Protein AF-A0A6P1M9X2-F1 (afdb_monomer_lite)

Structure (mmCIF, N/CA/C/O backbone):
data_AF-A0A6P1M9X2-F1
#
_entry.id   AF-A0A6P1M9X2-F1
#
loop_
_atom_site.group_PDB
_atom_site.id
_atom_site.type_symbol
_atom_site.label_atom_id
_atom_site.label_alt_id
_atom_site.label_comp_id
_atom_site.label_asym_id
_atom_site.label_entity_id
_atom_site.label_seq_id
_atom_site.pdbx_PDB_ins_code
_atom_site.Cartn_x
_atom_site.Cartn_y
_atom_site.Cartn_z
_atom_site.occupancy
_atom_site.B_iso_or_equiv
_atom_site.auth_seq_id
_atom_site.auth_comp_id
_atom_site.auth_asym_id
_atom_site.auth_atom_id
_atom_site.pdbx_PDB_model_num
ATOM 1 N N . MET A 1 1 ? -22.545 -2.621 19.211 1.00 66.25 1 MET A N 1
ATOM 2 C CA . MET A 1 1 ? -21.761 -1.614 18.454 1.00 66.25 1 MET A CA 1
ATOM 3 C C . MET A 1 1 ? -22.689 -0.989 17.418 1.00 66.25 1 MET A C 1
ATOM 5 O O . MET A 1 1 ? -23.482 -1.728 16.858 1.00 66.25 1 MET A O 1
ATOM 9 N N . ASN A 1 2 ? -22.663 0.331 17.199 1.00 85.50 2 ASN A N 1
ATOM 10 C CA . ASN A 1 2 ? -23.569 0.969 16.228 1.00 85.50 2 ASN A CA 1
ATOM 11 C C . ASN A 1 2 ? -23.254 0.501 14.799 1.00 85.50 2 ASN A C 1
ATOM 13 O O . ASN A 1 2 ? -22.077 0.443 14.441 1.00 85.50 2 ASN A O 1
ATOM 17 N N . ALA A 1 3 ? -24.283 0.249 13.985 1.00 83.81 3 ALA A N 1
ATOM 18 C CA . ALA A 1 3 ? -24.139 -0.232 12.604 1.00 83.81 3 ALA A CA 1
ATOM 19 C C . ALA A 1 3 ? -23.191 0.650 11.766 1.00 83.81 3 ALA A C 1
ATOM 21 O O . ALA A 1 3 ? -22.218 0.155 11.210 1.00 83.81 3 ALA A O 1
ATOM 22 N N . LYS A 1 4 ? -23.356 1.979 11.833 1.00 86.81 4 LYS A N 1
ATOM 23 C CA . LYS A 1 4 ? -22.485 2.954 11.144 1.00 86.81 4 LYS A CA 1
ATOM 24 C C . LYS A 1 4 ? -21.004 2.849 11.532 1.00 86.81 4 LYS A C 1
ATOM 26 O O . LYS A 1 4 ? -20.110 3.095 10.729 1.00 86.81 4 LYS A O 1
ATOM 31 N N . LYS A 1 5 ? -20.722 2.518 12.797 1.00 88.25 5 LYS A N 1
ATOM 32 C CA . LYS A 1 5 ? -19.343 2.379 13.294 1.00 88.25 5 LYS A CA 1
ATOM 33 C C . LYS A 1 5 ? -18.715 1.076 12.803 1.00 88.25 5 LYS A C 1
ATOM 35 O O . LYS A 1 5 ? -17.519 1.050 12.541 1.00 88.25 5 LYS A O 1
ATOM 40 N N . LEU A 1 6 ? -19.525 0.028 12.688 1.00 88.31 6 LEU A N 1
ATOM 41 C CA . LEU A 1 6 ? -19.131 -1.276 12.174 1.00 88.31 6 LEU A CA 1
ATOM 42 C C . LEU A 1 6 ? -18.822 -1.200 10.672 1.00 88.31 6 LEU A C 1
ATOM 44 O O . LEU A 1 6 ? -17.741 -1.616 10.277 1.00 88.31 6 LEU A O 1
ATOM 48 N N . GLU A 1 7 ? -19.671 -0.543 9.878 1.00 87.88 7 GLU A N 1
ATOM 49 C CA . GLU A 1 7 ? -19.407 -0.253 8.457 1.00 87.88 7 GLU A CA 1
ATOM 50 C C . GLU A 1 7 ? -18.103 0.526 8.267 1.00 87.88 7 GLU A C 1
ATOM 52 O O . GLU A 1 7 ? -17.231 0.100 7.516 1.00 87.88 7 GLU A O 1
ATOM 57 N N . LYS A 1 8 ? -17.904 1.618 9.021 1.00 90.50 8 LYS A N 1
ATOM 58 C CA . LYS A 1 8 ? -16.655 2.393 8.961 1.00 90.50 8 LYS A CA 1
ATOM 59 C C . LYS A 1 8 ? -15.424 1.533 9.255 1.00 90.50 8 LYS A C 1
ATOM 61 O O . LYS A 1 8 ? -14.381 1.729 8.646 1.00 90.50 8 LYS A O 1
ATOM 66 N N . TRP A 1 9 ? -15.517 0.611 10.210 1.00 92.00 9 TRP A N 1
ATOM 67 C CA . TRP A 1 9 ? -14.398 -0.267 10.551 1.00 92.00 9 TRP A CA 1
ATOM 68 C C . TRP A 1 9 ? -14.137 -1.325 9.480 1.00 92.00 9 TRP A C 1
ATOM 70 O O . TRP A 1 9 ? -12.976 -1.629 9.236 1.00 92.00 9 TRP A O 1
ATOM 80 N N . ILE A 1 10 ? -15.179 -1.838 8.821 1.00 90.12 10 ILE A N 1
ATOM 81 C CA . ILE A 1 10 ? -15.030 -2.766 7.693 1.00 90.12 10 ILE A CA 1
ATOM 82 C C . ILE A 1 10 ? -14.406 -2.052 6.485 1.00 90.12 10 ILE A C 1
ATOM 84 O O . ILE A 1 10 ? -13.506 -2.596 5.856 1.00 90.12 10 ILE A O 1
ATOM 88 N N . LEU A 1 11 ? -14.798 -0.806 6.204 1.00 89.88 11 LEU A N 1
ATOM 89 C CA . LEU A 1 11 ? -14.175 -0.011 5.138 1.00 89.88 11 LEU A CA 1
ATOM 90 C C . LEU A 1 11 ? -12.686 0.248 5.415 1.00 89.88 11 LEU A C 1
ATOM 92 O O . LEU A 1 11 ? -11.856 0.081 4.529 1.00 89.88 11 LEU A O 1
ATOM 96 N N . LEU A 1 12 ? -12.331 0.577 6.661 1.00 92.19 12 LEU A N 1
ATOM 97 C CA . LEU A 1 12 ? -10.928 0.734 7.071 1.00 92.19 12 LEU A CA 1
ATOM 98 C C . LEU A 1 12 ? -10.134 -0.582 7.007 1.00 92.19 12 LEU A C 1
ATOM 100 O O . LEU A 1 12 ? -8.915 -0.563 6.858 1.00 92.19 12 LEU A O 1
ATOM 104 N N . GLU A 1 13 ? -10.799 -1.732 7.152 1.00 90.88 13 GLU A N 1
ATOM 105 C CA . GLU A 1 13 ? -10.173 -3.041 6.941 1.00 90.88 13 GLU A CA 1
ATOM 106 C C . GLU A 1 13 ? -9.820 -3.245 5.462 1.00 90.88 13 GLU A C 1
ATOM 108 O O . GLU A 1 13 ? -8.720 -3.703 5.164 1.00 90.88 13 GLU A O 1
ATOM 113 N N . GLN A 1 14 ? -10.705 -2.845 4.541 1.00 86.25 14 GLN A N 1
ATOM 114 C CA . GLN A 1 14 ? -10.472 -2.941 3.095 1.00 86.25 14 GLN A CA 1
ATOM 115 C C . GLN A 1 14 ? -9.353 -2.011 2.605 1.00 86.25 14 GLN A C 1
ATOM 117 O O . GLN A 1 14 ? -8.631 -2.374 1.679 1.00 86.25 14 GLN A O 1
ATOM 122 N N . THR A 1 15 ? -9.171 -0.845 3.233 1.00 88.38 15 THR A N 1
ATOM 123 C CA . THR A 1 15 ? -8.067 0.079 2.914 1.00 88.38 15 THR A CA 1
ATOM 124 C C . THR A 1 15 ? -6.745 -0.287 3.596 1.00 88.38 15 THR A C 1
ATOM 126 O O . THR A 1 15 ? -5.712 0.293 3.276 1.00 88.38 15 THR A O 1
ATOM 129 N N . GLY A 1 16 ? -6.746 -1.246 4.530 1.00 89.25 16 GLY A N 1
ATOM 130 C CA . GLY A 1 16 ? -5.560 -1.619 5.309 1.00 89.25 16 GLY A CA 1
ATOM 131 C C . GLY A 1 16 ? -5.183 -0.620 6.413 1.00 89.25 16 GLY A C 1
ATOM 132 O O . GLY A 1 16 ? -4.152 -0.779 7.060 1.00 89.25 16 GLY A O 1
ATOM 133 N N . GLU A 1 17 ? -6.021 0.385 6.675 1.00 91.38 17 GLU A N 1
ATOM 134 C CA . GLU A 1 17 ? -5.801 1.412 7.706 1.00 91.38 17 GLU A CA 1
ATOM 135 C C . GLU A 1 17 ? -6.285 0.975 9.100 1.00 91.38 17 GLU A C 1
ATOM 137 O O . GLU A 1 17 ? -6.125 1.682 10.105 1.00 91.38 17 GLU A O 1
ATOM 142 N N . LEU A 1 18 ? -6.917 -0.197 9.193 1.00 91.56 18 LEU A N 1
ATOM 143 C CA . LEU A 1 18 ? -7.426 -0.701 10.456 1.00 91.56 18 LEU A CA 1
ATOM 144 C C . LEU A 1 18 ? -6.286 -1.191 11.357 1.00 91.56 18 LEU A C 1
ATOM 146 O O . LEU A 1 18 ? -5.550 -2.122 11.040 1.00 91.56 18 LEU A O 1
ATOM 150 N N . SER A 1 19 ? -6.187 -0.614 12.556 1.00 92.06 19 SER A N 1
ATOM 151 C CA . SER A 1 19 ? -5.203 -1.070 13.537 1.00 92.06 19 SER A CA 1
ATOM 152 C C . SER A 1 19 ? -5.486 -2.508 14.013 1.00 92.06 19 SER A C 1
ATOM 154 O O . SER A 1 19 ? -6.648 -2.883 14.217 1.00 92.06 19 SER A O 1
ATOM 156 N N . PRO A 1 20 ? -4.448 -3.313 14.313 1.00 90.94 20 PRO A N 1
ATOM 157 C CA . PRO A 1 20 ? -4.610 -4.732 14.657 1.00 90.94 20 PRO A CA 1
ATOM 158 C C . PRO A 1 20 ? -5.424 -4.957 15.940 1.00 90.94 20 PRO A C 1
ATOM 160 O O . PRO A 1 20 ? -6.115 -5.964 16.093 1.00 90.94 20 PRO A O 1
ATOM 163 N N . ARG A 1 21 ? -5.402 -3.995 16.875 1.00 89.50 21 ARG A N 1
ATOM 164 C CA . ARG A 1 21 ? -6.256 -4.027 18.076 1.00 89.50 21 ARG A CA 1
ATOM 165 C C . ARG A 1 21 ? -7.738 -3.888 17.721 1.00 89.50 21 ARG A C 1
ATOM 167 O O . ARG A 1 21 ? -8.568 -4.579 18.304 1.00 89.50 21 ARG A O 1
ATOM 174 N N . ARG A 1 22 ? -8.072 -3.015 16.765 1.00 88.62 22 ARG A N 1
ATOM 175 C CA . ARG A 1 22 ? -9.453 -2.800 16.305 1.00 88.62 22 ARG A CA 1
ATOM 176 C C . ARG A 1 22 ? -9.951 -3.967 15.463 1.00 88.62 22 ARG A C 1
ATOM 178 O O . ARG A 1 22 ? -11.107 -4.340 15.614 1.00 88.62 22 ARG A O 1
ATOM 185 N N . GLN A 1 23 ? -9.079 -4.600 14.681 1.00 91.31 23 GLN A N 1
ATOM 186 C CA . GLN A 1 23 ? -9.422 -5.803 13.922 1.00 91.31 23 GLN A CA 1
ATOM 187 C C . GLN A 1 23 ? -9.861 -6.963 14.828 1.00 91.31 23 GLN A C 1
ATOM 189 O O . GLN A 1 23 ? -10.869 -7.612 14.559 1.00 91.31 23 GLN A O 1
ATOM 194 N N . LYS A 1 24 ? -9.175 -7.183 15.960 1.00 91.44 24 LYS A N 1
ATOM 195 C CA . LYS A 1 24 ? -9.593 -8.199 16.946 1.00 91.44 24 LYS A CA 1
ATOM 196 C C . LYS A 1 24 ? -10.985 -7.923 17.519 1.00 91.44 24 LYS A C 1
ATOM 198 O O . LYS A 1 24 ? -11.779 -8.847 17.639 1.00 91.44 24 LYS A O 1
ATOM 203 N N . ILE A 1 25 ? -11.285 -6.663 17.839 1.00 89.88 25 ILE A N 1
ATOM 204 C CA . ILE A 1 25 ? -12.599 -6.250 18.357 1.00 89.88 25 ILE A CA 1
ATOM 205 C C . ILE A 1 25 ? -13.679 -6.401 17.277 1.00 89.88 25 ILE A C 1
ATOM 207 O O . ILE A 1 25 ? -14.786 -6.845 17.573 1.00 89.88 25 ILE A O 1
ATOM 211 N N . LEU A 1 26 ? -13.356 -6.069 16.024 1.00 89.88 26 LEU A N 1
ATOM 212 C CA . LEU A 1 26 ? -14.261 -6.234 14.891 1.00 89.88 26 LEU A CA 1
ATOM 213 C C . LEU A 1 26 ? -14.616 -7.714 14.692 1.00 89.88 26 LEU A C 1
ATOM 215 O O . LEU A 1 26 ? -15.789 -8.052 14.633 1.00 89.88 26 LEU A O 1
ATOM 219 N N . ASN A 1 27 ? -13.628 -8.609 14.714 1.00 89.00 27 ASN A N 1
ATOM 220 C CA . ASN A 1 27 ? -13.847 -10.051 14.554 1.00 89.00 27 ASN A CA 1
ATOM 221 C C . ASN A 1 27 ? -14.676 -10.692 15.683 1.00 89.00 27 ASN A C 1
ATOM 223 O O . ASN A 1 27 ? -15.226 -11.771 15.493 1.00 89.00 27 ASN A O 1
ATOM 227 N N . GLN A 1 28 ? -14.770 -10.051 16.851 1.00 90.19 28 GLN A N 1
ATOM 228 C CA . GLN A 1 28 ? -15.598 -10.510 17.972 1.00 90.19 28 GLN A CA 1
ATOM 229 C C . GLN A 1 28 ? -17.051 -10.013 17.893 1.00 90.19 28 GLN A C 1
ATOM 231 O O . GLN A 1 28 ? -17.895 -10.465 18.666 1.00 90.19 28 GLN A O 1
ATOM 236 N N . CYS A 1 29 ? -17.361 -9.071 16.997 1.00 86.38 29 CYS A N 1
ATOM 237 C CA . CYS A 1 29 ? -18.703 -8.513 16.879 1.00 86.38 29 CYS A CA 1
ATOM 238 C C . CYS A 1 29 ? -19.613 -9.427 16.033 1.00 86.38 29 CYS A C 1
ATOM 240 O O . CYS A 1 29 ? -19.250 -9.776 14.906 1.00 86.38 29 CYS A O 1
ATOM 242 N N . PRO A 1 30 ? -20.824 -9.771 16.515 1.00 83.88 30 PRO A N 1
ATOM 243 C CA . PRO A 1 30 ? -21.792 -10.521 15.720 1.00 83.88 30 PRO A CA 1
ATOM 244 C C . PRO A 1 30 ? -22.302 -9.669 14.545 1.00 83.88 30 PRO A C 1
ATOM 246 O O . PRO A 1 30 ? -22.490 -8.460 14.687 1.00 83.88 30 PRO A O 1
ATOM 249 N N . GLY A 1 31 ? -22.505 -10.294 13.381 1.00 83.25 31 GLY A N 1
ATOM 250 C CA . GLY A 1 31 ? -22.997 -9.632 12.161 1.00 83.25 31 GLY A CA 1
ATOM 251 C C . GLY A 1 31 ? -21.923 -8.967 11.287 1.00 83.25 31 GLY A C 1
ATOM 252 O O . GLY A 1 31 ? -22.237 -8.451 10.220 1.00 83.25 31 GLY A O 1
ATOM 253 N N . VAL A 1 32 ? -20.644 -8.994 11.684 1.00 89.06 32 VAL A N 1
ATOM 254 C CA . VAL A 1 32 ? -19.551 -8.479 10.834 1.00 89.06 32 VAL A CA 1
ATOM 255 C C . VAL A 1 32 ? -19.380 -9.312 9.572 1.00 89.06 32 VAL A C 1
ATOM 257 O O . VAL A 1 32 ? -19.151 -8.751 8.506 1.00 89.06 32 VAL A O 1
ATOM 260 N N . GLN A 1 33 ? -19.503 -10.636 9.684 1.00 87.38 33 GLN A N 1
ATOM 261 C CA . GLN A 1 33 ? -19.314 -11.526 8.543 1.00 87.38 33 GLN A CA 1
ATOM 262 C C . GLN A 1 33 ? -20.392 -11.310 7.473 1.00 87.38 33 GLN A C 1
ATOM 264 O O . GLN A 1 33 ? -20.054 -11.147 6.311 1.00 87.38 33 GLN A O 1
ATOM 269 N N . GLU A 1 34 ? -21.654 -11.174 7.882 1.00 89.25 34 GLU A N 1
ATOM 270 C CA . GLU A 1 34 ? -22.773 -10.872 6.981 1.00 89.25 34 GLU A CA 1
ATOM 271 C C . GLU A 1 34 ? -22.551 -9.554 6.223 1.00 89.25 34 GLU A C 1
ATOM 273 O O . GLU A 1 34 ? -22.671 -9.507 5.004 1.00 89.25 34 GLU A O 1
ATOM 278 N N . ARG A 1 35 ? -22.097 -8.499 6.914 1.00 86.19 35 ARG A N 1
ATOM 279 C CA . ARG A 1 35 ? -21.757 -7.217 6.273 1.00 86.19 35 ARG A CA 1
ATOM 280 C C . ARG A 1 35 ? -20.542 -7.296 5.350 1.00 86.19 35 ARG A C 1
ATOM 282 O O . ARG A 1 35 ? -20.502 -6.592 4.343 1.00 86.19 35 ARG A O 1
ATOM 289 N N . ARG A 1 36 ? -19.545 -8.124 5.678 1.00 88.31 36 ARG A N 1
ATOM 290 C CA . ARG A 1 36 ? -18.413 -8.393 4.778 1.00 88.31 36 ARG A CA 1
ATOM 291 C C . ARG A 1 36 ? -18.885 -9.088 3.512 1.00 88.31 36 ARG A C 1
ATOM 293 O O . ARG A 1 36 ? -18.443 -8.711 2.432 1.00 88.31 36 ARG A O 1
ATOM 300 N N . ASP A 1 37 ? -19.776 -10.059 3.649 1.00 89.44 37 ASP A N 1
ATOM 301 C CA . ASP A 1 37 ? -20.312 -10.808 2.523 1.00 89.44 37 ASP A CA 1
ATOM 302 C C . ASP A 1 37 ? -21.170 -9.890 1.634 1.00 89.44 37 ASP A C 1
ATOM 304 O O . ASP A 1 37 ? -20.932 -9.835 0.431 1.00 89.44 37 ASP A O 1
ATOM 308 N N . GLU A 1 38 ? -22.051 -9.061 2.207 1.00 89.06 38 GLU A N 1
ATOM 309 C CA . GLU A 1 38 ? -22.803 -8.028 1.471 1.00 89.06 38 GLU A CA 1
ATOM 310 C C . GLU A 1 38 ? -21.877 -7.083 0.686 1.00 89.06 38 GLU A C 1
ATOM 312 O O . GLU A 1 38 ? -22.030 -6.918 -0.526 1.00 89.06 38 GLU A O 1
ATOM 317 N N . LEU A 1 39 ? -20.874 -6.492 1.344 1.00 86.56 39 LEU A N 1
ATOM 318 C CA . LEU A 1 39 ? -19.928 -5.587 0.684 1.00 86.56 39 LEU A CA 1
ATOM 319 C C . LEU A 1 39 ? -19.109 -6.294 -0.396 1.00 86.56 39 LEU A C 1
ATOM 321 O O . LEU A 1 39 ? -18.825 -5.700 -1.434 1.00 86.56 39 LEU A O 1
ATOM 325 N N . LYS A 1 40 ? -18.757 -7.563 -0.176 1.00 88.06 40 LYS A N 1
ATOM 326 C CA . LYS A 1 40 ? -18.069 -8.380 -1.171 1.00 88.06 40 LYS A CA 1
ATOM 327 C C . LYS A 1 40 ? -18.954 -8.623 -2.391 1.00 88.06 40 LYS A C 1
ATOM 329 O O . LYS A 1 40 ? -18.473 -8.448 -3.500 1.00 88.06 40 LYS A O 1
ATOM 334 N N . THR A 1 41 ? -20.242 -8.927 -2.213 1.00 88.88 41 THR A N 1
ATOM 335 C CA . THR A 1 41 ? -21.159 -9.088 -3.355 1.00 88.88 41 THR A CA 1
ATOM 336 C C . THR A 1 41 ? -21.303 -7.808 -4.178 1.00 88.88 41 THR A C 1
ATOM 338 O O . THR A 1 41 ? -21.298 -7.871 -5.406 1.00 88.88 41 THR A O 1
ATOM 341 N N . LEU A 1 42 ? -21.363 -6.639 -3.526 1.00 85.81 42 LEU A N 1
ATOM 342 C CA . LEU A 1 42 ? -21.395 -5.347 -4.217 1.00 85.81 42 LEU A CA 1
ATOM 343 C C . LEU A 1 42 ? -20.083 -5.071 -4.957 1.00 85.81 42 LEU A C 1
ATOM 345 O O . LEU A 1 42 ? -20.102 -4.619 -6.100 1.00 85.81 42 LEU A O 1
ATOM 349 N N . PHE A 1 43 ? -18.946 -5.365 -4.327 1.00 84.38 43 PHE A N 1
ATOM 350 C CA . PHE A 1 43 ? -17.637 -5.200 -4.948 1.00 84.38 43 PHE A CA 1
ATOM 351 C C . PHE A 1 43 ? -17.449 -6.131 -6.149 1.00 84.38 43 PHE A C 1
ATOM 353 O O . PHE A 1 43 ? -16.967 -5.690 -7.191 1.00 84.38 43 PHE A O 1
ATOM 360 N N . ASP A 1 44 ? -17.868 -7.390 -6.037 1.00 84.38 44 ASP A N 1
ATOM 361 C CA . ASP A 1 44 ? -17.806 -8.369 -7.122 1.00 84.38 44 ASP A CA 1
ATOM 362 C C . ASP A 1 44 ? -18.716 -7.941 -8.287 1.00 84.38 44 ASP A C 1
ATOM 364 O O . ASP A 1 44 ? -18.296 -7.994 -9.443 1.00 84.38 44 ASP A O 1
ATOM 368 N N . ALA A 1 45 ? -19.915 -7.416 -8.001 1.00 82.00 45 ALA A N 1
ATOM 369 C CA . ALA A 1 45 ? -20.816 -6.870 -9.020 1.00 82.00 45 ALA A CA 1
ATOM 370 C C . ALA A 1 45 ? -20.205 -5.676 -9.778 1.00 82.00 45 ALA A C 1
ATOM 372 O O . ALA A 1 45 ? -20.352 -5.582 -10.996 1.00 82.00 45 ALA A O 1
ATOM 373 N N . VAL A 1 46 ? -19.487 -4.787 -9.085 1.00 80.62 46 VAL A N 1
ATOM 374 C CA . VAL A 1 46 ? -18.765 -3.666 -9.715 1.00 80.62 46 VAL A CA 1
ATOM 375 C C . VAL A 1 46 ? -17.544 -4.164 -10.495 1.00 80.62 46 VAL A C 1
ATOM 377 O O . VAL A 1 46 ? -17.285 -3.705 -11.607 1.00 80.62 46 VAL A O 1
ATOM 380 N N . SER A 1 47 ? -16.809 -5.132 -9.945 1.00 71.38 47 SER A N 1
ATOM 381 C CA . SER A 1 47 ? -15.577 -5.665 -10.538 1.00 71.38 47 SER A CA 1
ATOM 382 C C . SER A 1 47 ? -15.832 -6.453 -11.821 1.00 71.38 47 SER A C 1
ATOM 384 O O . SER A 1 47 ? -15.012 -6.410 -12.731 1.00 71.38 47 SER A O 1
ATOM 386 N N . LEU A 1 48 ? -16.988 -7.113 -11.944 1.00 62.84 48 LEU A N 1
ATOM 387 C CA . LEU A 1 48 ? -17.416 -7.789 -13.175 1.00 62.84 48 LEU A CA 1
ATOM 388 C C . LEU A 1 48 ? -17.602 -6.825 -14.361 1.00 62.84 48 LEU A C 1
ATOM 390 O O . LEU A 1 48 ? -17.563 -7.261 -15.508 1.00 62.84 48 LEU A O 1
ATOM 394 N N . SER A 1 49 ? -17.766 -5.521 -14.108 1.00 61.81 49 SER A N 1
ATOM 395 C CA . SER A 1 49 ? -17.823 -4.499 -15.160 1.00 61.81 49 SER A CA 1
ATOM 396 C C . SER A 1 49 ? -16.439 -4.049 -15.647 1.00 61.81 49 SER A C 1
ATOM 398 O O . SER A 1 49 ? -16.357 -3.297 -16.623 1.00 61.81 49 SER A O 1
ATOM 400 N N . ALA A 1 50 ? -15.351 -4.466 -14.990 1.00 64.56 50 ALA A N 1
ATOM 401 C CA . ALA A 1 50 ? -14.004 -4.200 -15.471 1.00 64.56 50 ALA A CA 1
ATOM 402 C C . ALA A 1 50 ? -13.732 -5.119 -16.670 1.00 64.56 50 ALA A C 1
ATOM 404 O O . ALA A 1 50 ? -13.622 -6.334 -16.524 1.00 64.56 50 ALA A O 1
ATOM 405 N N . GLY A 1 51 ? -13.672 -4.531 -17.867 1.00 67.94 51 GLY A N 1
ATOM 406 C CA . GLY A 1 51 ? -13.382 -5.258 -19.102 1.00 67.94 51 GLY A CA 1
ATOM 407 C C . GLY A 1 51 ? -12.098 -6.086 -19.005 1.00 67.94 51 GLY A C 1
ATOM 408 O O . GLY A 1 51 ? -11.211 -5.785 -18.202 1.00 67.94 51 GLY A O 1
ATOM 409 N N . GLU A 1 52 ? -12.004 -7.133 -19.829 1.00 72.88 52 GLU A N 1
ATOM 410 C CA . GLU A 1 52 ? -10.851 -8.034 -19.821 1.00 72.88 52 GLU A CA 1
ATOM 411 C C . GLU A 1 52 ? -9.538 -7.238 -19.905 1.00 72.88 52 GLU A C 1
ATOM 413 O O . GLU A 1 52 ? -9.345 -6.441 -20.836 1.00 72.88 52 GLU A O 1
ATOM 418 N N . PRO A 1 53 ? -8.615 -7.415 -18.942 1.00 71.81 53 PRO A N 1
ATOM 419 C CA . PRO A 1 53 ? -7.331 -6.751 -19.016 1.00 71.81 53 PRO A CA 1
ATOM 420 C C . PRO A 1 53 ? -6.608 -7.246 -20.267 1.00 71.81 53 PRO A C 1
ATOM 422 O O . PRO A 1 53 ? -6.565 -8.445 -20.541 1.00 71.81 53 PRO A O 1
ATOM 425 N N . SER A 1 54 ? -6.012 -6.320 -21.025 1.00 78.69 54 SER A N 1
ATOM 426 C CA . SER A 1 54 ? -5.290 -6.694 -22.244 1.00 78.69 54 SER A CA 1
ATOM 427 C C . SER A 1 54 ? -4.273 -7.815 -21.949 1.00 78.69 54 SER A C 1
ATOM 429 O O . SER A 1 54 ? -3.553 -7.729 -20.945 1.00 78.69 54 SER A O 1
ATOM 431 N N . PRO A 1 55 ? -4.139 -8.837 -22.814 1.00 73.31 55 PRO A N 1
ATOM 432 C CA . PRO A 1 55 ? -3.267 -9.989 -22.552 1.00 73.31 55 PRO A CA 1
ATOM 433 C C . PRO A 1 55 ? -1.784 -9.601 -22.405 1.00 73.31 55 PRO A C 1
ATOM 435 O O . PRO A 1 55 ? -0.984 -10.330 -21.820 1.00 73.31 55 PRO A O 1
ATOM 438 N N . TRP A 1 56 ? -1.422 -8.408 -22.882 1.00 79.25 56 TRP A N 1
ATOM 439 C CA . TRP A 1 56 ? -0.086 -7.826 -22.780 1.00 79.25 56 TRP A CA 1
ATOM 440 C C . TRP A 1 56 ? 0.150 -7.039 -21.481 1.00 79.25 56 TRP A C 1
ATOM 442 O O . TRP A 1 56 ? 1.298 -6.773 -21.117 1.00 79.25 56 TRP A O 1
ATOM 452 N N . ALA A 1 57 ? -0.906 -6.659 -20.753 1.00 81.00 57 ALA A N 1
ATOM 453 C CA . ALA A 1 57 ? -0.775 -5.942 -19.485 1.00 81.00 57 ALA A CA 1
ATOM 454 C C . ALA A 1 57 ? -0.121 -6.825 -18.417 1.00 81.00 57 ALA A C 1
ATOM 456 O O . ALA A 1 57 ? 0.815 -6.380 -17.753 1.00 81.00 57 ALA A O 1
ATOM 457 N N . ALA A 1 58 ? -0.544 -8.088 -18.306 1.00 81.62 58 ALA A N 1
ATOM 458 C CA . ALA A 1 58 ? 0.018 -9.037 -17.346 1.00 81.62 58 ALA A CA 1
ATOM 459 C C . ALA A 1 58 ? 1.523 -9.259 -17.577 1.00 81.62 58 ALA A C 1
ATOM 461 O O . ALA A 1 58 ? 2.326 -9.166 -16.647 1.00 81.62 58 ALA A O 1
ATOM 462 N N . THR A 1 59 ? 1.930 -9.451 -18.834 1.00 82.12 59 THR A N 1
ATOM 463 C CA . THR A 1 59 ? 3.340 -9.597 -19.223 1.00 82.12 59 THR A CA 1
ATOM 464 C C . THR A 1 59 ? 4.146 -8.327 -18.951 1.00 82.12 59 THR A C 1
ATOM 466 O O . THR A 1 59 ? 5.268 -8.405 -18.447 1.00 82.12 59 THR A O 1
ATOM 469 N N . ARG A 1 60 ? 3.582 -7.139 -19.209 1.00 82.94 60 ARG A N 1
ATOM 470 C CA . ARG A 1 60 ? 4.252 -5.854 -18.949 1.00 82.94 60 ARG A CA 1
ATOM 471 C C . ARG A 1 60 ? 4.422 -5.568 -17.455 1.00 82.94 60 ARG A C 1
ATOM 473 O O . ARG A 1 60 ? 5.470 -5.060 -17.056 1.00 82.94 60 ARG A O 1
ATOM 480 N N . ILE A 1 61 ? 3.427 -5.897 -16.632 1.00 81.69 61 ILE A N 1
ATOM 481 C CA . ILE A 1 61 ? 3.493 -5.757 -15.170 1.00 81.69 61 ILE A CA 1
ATOM 482 C C . ILE A 1 61 ? 4.534 -6.725 -14.608 1.00 81.69 61 ILE A C 1
ATOM 484 O O . ILE A 1 61 ? 5.423 -6.299 -13.873 1.00 81.69 61 ILE A O 1
ATOM 488 N N . HIS A 1 62 ? 4.502 -7.991 -15.026 1.00 79.88 62 HIS A N 1
ATOM 489 C CA . HIS A 1 62 ? 5.479 -8.989 -14.598 1.00 79.88 62 HIS A CA 1
ATOM 490 C C . HIS A 1 62 ? 6.920 -8.574 -14.949 1.00 79.88 62 HIS A C 1
ATOM 492 O O . HIS A 1 62 ? 7.814 -8.628 -14.104 1.00 79.88 62 HIS A O 1
ATOM 498 N N . ALA A 1 63 ? 7.141 -8.045 -16.158 1.00 80.00 63 ALA A N 1
ATOM 499 C CA . ALA A 1 63 ? 8.441 -7.517 -16.567 1.00 80.00 63 ALA A CA 1
ATOM 500 C C . ALA A 1 63 ? 8.902 -6.308 -15.725 1.00 80.00 63 ALA A C 1
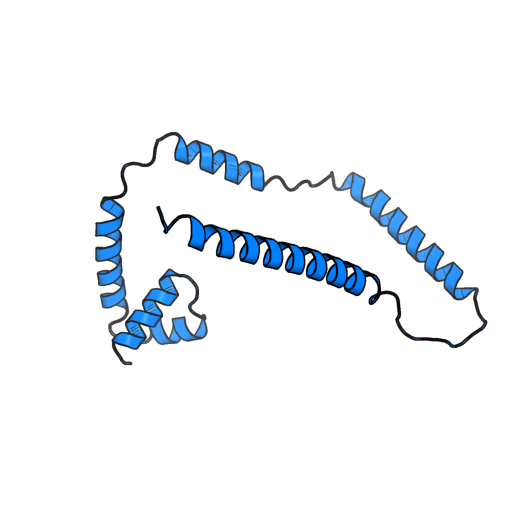ATOM 502 O O . ALA A 1 63 ? 10.098 -6.160 -15.465 1.00 80.00 63 ALA A O 1
ATOM 503 N N . ARG A 1 64 ? 7.982 -5.441 -15.278 1.00 76.06 64 ARG A N 1
ATOM 504 C CA . ARG A 1 64 ? 8.300 -4.307 -14.387 1.00 76.06 64 ARG A CA 1
ATOM 505 C C . ARG A 1 64 ? 8.655 -4.771 -12.975 1.00 76.06 64 ARG A C 1
ATOM 507 O O . ARG A 1 64 ? 9.653 -4.308 -12.430 1.00 76.06 64 ARG A O 1
ATOM 514 N N . VAL A 1 65 ? 7.904 -5.720 -12.418 1.00 79.38 65 VAL A N 1
ATOM 515 C CA . VAL A 1 65 ? 8.158 -6.272 -11.076 1.00 79.38 65 VAL A CA 1
ATOM 516 C C . VAL A 1 65 ? 9.532 -6.945 -11.010 1.00 79.38 65 VAL A C 1
ATOM 518 O O . VAL A 1 65 ? 10.297 -6.698 -10.076 1.00 79.38 65 VAL A O 1
ATOM 521 N N . GLN A 1 66 ? 9.898 -7.715 -12.040 1.00 75.25 66 GLN A N 1
ATOM 522 C CA . GLN A 1 66 ? 11.214 -8.355 -12.122 1.00 75.25 66 GLN A CA 1
ATOM 523 C C . GLN A 1 66 ? 12.373 -7.362 -12.293 1.00 75.25 66 GLN A C 1
ATOM 525 O O . GLN A 1 66 ? 13.478 -7.626 -11.822 1.00 75.25 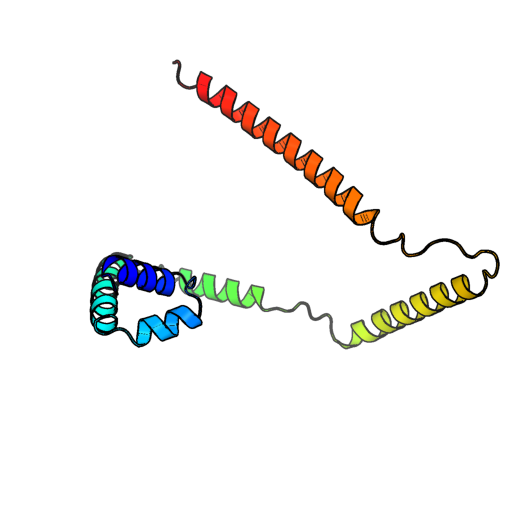66 GLN A O 1
ATOM 530 N N . ARG A 1 67 ? 12.149 -6.208 -12.938 1.00 64.12 67 ARG A N 1
ATOM 531 C CA . ARG A 1 67 ? 13.175 -5.156 -13.049 1.00 64.12 67 ARG A CA 1
ATOM 532 C C . ARG A 1 67 ? 13.437 -4.447 -11.720 1.00 64.12 67 ARG A C 1
ATOM 534 O O . ARG A 1 67 ? 14.585 -4.104 -11.464 1.00 64.12 67 ARG A O 1
ATOM 541 N N . GLY A 1 68 ? 12.417 -4.278 -10.876 1.00 61.31 68 GLY A N 1
ATOM 542 C CA . GLY A 1 68 ? 12.556 -3.657 -9.551 1.00 61.31 68 GLY A CA 1
ATOM 543 C C . GLY A 1 68 ? 13.280 -4.523 -8.511 1.00 61.31 68 GLY A C 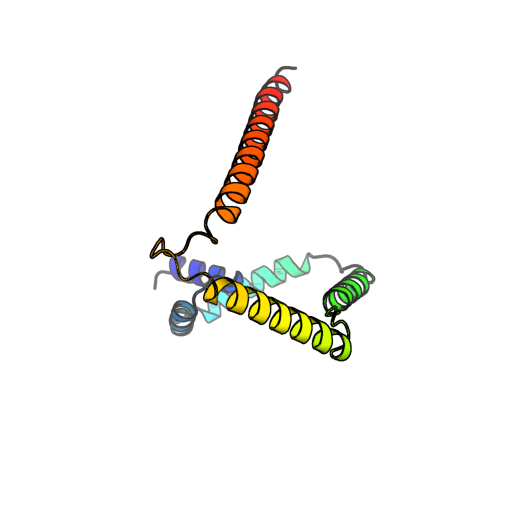1
ATOM 544 O O . GLY A 1 68 ? 13.779 -3.997 -7.526 1.00 61.31 68 GLY A O 1
ATOM 545 N N . HIS A 1 69 ? 13.383 -5.836 -8.741 1.00 57.44 69 HIS A N 1
ATOM 546 C CA . HIS A 1 69 ? 14.003 -6.800 -7.819 1.00 57.44 69 HIS A CA 1
ATOM 547 C C . HIS A 1 69 ? 15.436 -7.188 -8.193 1.00 57.44 69 HIS A C 1
ATOM 549 O O . HIS A 1 69 ? 15.930 -8.221 -7.749 1.00 57.44 69 HIS A O 1
ATOM 555 N N . ARG A 1 70 ? 16.135 -6.394 -9.010 1.00 59.34 70 ARG A N 1
ATOM 556 C CA . ARG A 1 70 ? 17.587 -6.547 -9.133 1.00 59.34 70 ARG A CA 1
ATOM 557 C C . ARG A 1 70 ? 18.227 -5.705 -8.039 1.00 59.34 70 ARG A C 1
ATOM 559 O O . ARG A 1 70 ? 18.407 -4.509 -8.262 1.00 59.34 70 ARG A O 1
ATOM 566 N N . PRO A 1 71 ? 18.573 -6.273 -6.867 1.00 56.72 71 PRO A N 1
ATOM 567 C CA . PRO A 1 71 ? 19.417 -5.531 -5.965 1.00 56.72 71 PRO A CA 1
ATOM 568 C C . PRO A 1 71 ? 20.726 -5.320 -6.729 1.00 56.72 71 PRO A C 1
ATOM 570 O O . PRO A 1 71 ? 21.315 -6.269 -7.256 1.00 56.72 71 PRO A O 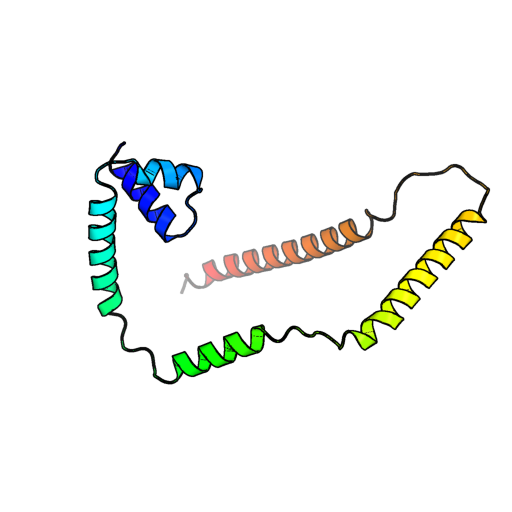1
ATOM 573 N N . VAL A 1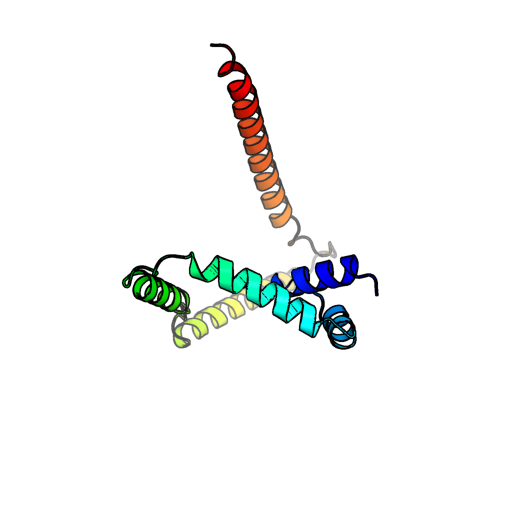 72 ? 21.150 -4.064 -6.856 1.00 59.84 72 VAL A N 1
ATOM 574 C CA . VAL A 1 72 ? 22.474 -3.704 -7.372 1.00 59.84 72 VAL A CA 1
ATOM 575 C C . VAL A 1 72 ? 23.487 -4.105 -6.297 1.00 59.84 72 VAL A C 1
ATOM 577 O O . VAL A 1 72 ? 24.155 -3.285 -5.681 1.00 59.84 72 VAL A O 1
ATOM 580 N N . LEU A 1 73 ? 23.560 -5.402 -6.003 1.00 57.31 73 LEU A N 1
ATOM 581 C CA . LEU A 1 73 ? 24.626 -5.986 -5.221 1.00 57.31 73 LEU A CA 1
ATOM 582 C C . LEU A 1 73 ? 25.817 -6.028 -6.162 1.00 57.31 73 LEU A C 1
ATOM 584 O O . LEU A 1 73 ? 26.092 -7.033 -6.819 1.00 57.31 73 LEU A O 1
ATOM 588 N N . LEU A 1 74 ? 26.525 -4.899 -6.232 1.00 59.88 74 LEU A N 1
ATOM 589 C CA . LEU A 1 74 ? 27.939 -4.924 -6.568 1.00 59.88 74 LEU A CA 1
ATOM 590 C C . LEU A 1 74 ? 28.545 -6.061 -5.747 1.00 59.88 74 LEU A C 1
ATOM 592 O O . LEU A 1 74 ? 28.358 -6.115 -4.531 1.00 59.88 74 LEU A O 1
ATOM 596 N N . SER A 1 75 ? 29.155 -7.019 -6.447 1.00 62.47 75 SER A N 1
ATOM 597 C CA . SER A 1 75 ? 29.603 -8.292 -5.883 1.00 62.47 75 SER A CA 1
ATOM 598 C C . SER A 1 75 ? 30.236 -8.102 -4.499 1.00 62.47 75 SER A C 1
ATOM 600 O O . SER A 1 75 ? 31.053 -7.201 -4.311 1.00 62.47 75 SER A O 1
ATOM 602 N N . ALA A 1 76 ? 29.899 -8.959 -3.529 1.00 58.75 76 ALA A N 1
ATOM 603 C CA . ALA A 1 76 ? 30.394 -8.884 -2.144 1.00 58.75 76 ALA A CA 1
ATOM 604 C C . ALA A 1 76 ? 31.935 -8.785 -2.025 1.00 58.75 76 ALA A C 1
ATOM 606 O O . ALA A 1 76 ? 32.476 -8.397 -0.991 1.00 58.75 76 ALA A O 1
ATOM 607 N N . ARG A 1 77 ? 32.657 -9.112 -3.103 1.00 58.53 77 ARG A N 1
ATOM 608 C CA . ARG A 1 77 ? 34.109 -8.993 -3.230 1.00 58.53 77 ARG A CA 1
ATOM 609 C C . ARG A 1 77 ? 34.604 -7.544 -3.353 1.00 58.53 77 ARG A C 1
ATOM 611 O O . ARG A 1 77 ? 35.699 -7.263 -2.881 1.00 58.53 77 ARG A O 1
ATOM 618 N N . ALA A 1 78 ? 33.805 -6.638 -3.919 1.00 61.00 78 ALA A N 1
ATOM 619 C CA . ALA A 1 78 ? 34.137 -5.218 -4.076 1.00 61.00 78 ALA A CA 1
ATOM 620 C C . ALA A 1 78 ? 33.871 -4.380 -2.810 1.00 61.00 78 ALA A C 1
ATOM 622 O O . ALA A 1 78 ? 34.467 -3.323 -2.641 1.00 61.00 78 ALA A O 1
ATOM 623 N N . TRP A 1 79 ? 33.038 -4.866 -1.883 1.00 61.34 79 TRP A N 1
ATOM 624 C CA . TRP A 1 79 ? 32.717 -4.155 -0.637 1.00 61.34 79 TRP A CA 1
ATOM 625 C C . TRP A 1 79 ? 33.821 -4.235 0.421 1.00 61.34 79 TRP A C 1
ATOM 627 O O . TRP A 1 79 ? 33.988 -3.313 1.214 1.00 61.34 79 TRP A O 1
ATOM 637 N N . ARG A 1 80 ? 34.612 -5.316 0.420 1.00 66.06 80 ARG A N 1
ATOM 638 C CA . ARG A 1 80 ? 35.726 -5.507 1.365 1.00 66.06 80 ARG A CA 1
ATOM 639 C C . ARG A 1 80 ? 36.783 -4.394 1.308 1.00 66.06 80 ARG A C 1
ATOM 641 O O . ARG A 1 80 ? 37.115 -3.882 2.373 1.00 66.06 80 ARG A O 1
ATOM 648 N N . PRO A 1 81 ? 37.309 -3.993 0.132 1.00 72.38 81 PRO A N 1
ATOM 649 C CA . PRO A 1 81 ? 38.296 -2.918 0.081 1.00 72.38 81 PRO A CA 1
ATOM 650 C C . PRO A 1 81 ? 37.699 -1.558 0.456 1.00 72.38 81 PRO A C 1
ATOM 652 O O . PRO A 1 81 ? 38.379 -0.777 1.108 1.00 72.38 81 PRO A O 1
ATOM 655 N N . ILE A 1 82 ? 36.433 -1.292 0.112 1.00 74.56 82 ILE A N 1
ATOM 656 C CA . ILE A 1 82 ? 35.763 -0.020 0.428 1.00 74.56 82 ILE A CA 1
ATOM 657 C C . ILE A 1 82 ? 35.574 0.126 1.944 1.00 74.56 82 ILE A C 1
ATOM 659 O O . ILE A 1 82 ? 35.917 1.160 2.510 1.00 74.56 82 ILE A O 1
ATOM 663 N N . LEU A 1 83 ? 35.107 -0.932 2.617 1.00 73.88 83 LEU A N 1
ATOM 664 C CA . LEU A 1 83 ? 34.980 -0.950 4.078 1.00 73.88 83 LEU A CA 1
ATOM 665 C C . LEU A 1 83 ? 36.336 -0.824 4.784 1.00 73.88 83 LEU A C 1
ATOM 667 O O . LEU A 1 83 ? 36.434 -0.124 5.788 1.00 73.88 83 LEU A O 1
ATOM 671 N N . ALA A 1 84 ? 37.386 -1.461 4.256 1.00 76.50 84 ALA A N 1
ATOM 672 C CA . ALA A 1 84 ? 38.732 -1.335 4.810 1.00 76.50 84 ALA A CA 1
ATOM 673 C C . ALA A 1 84 ? 39.279 0.097 4.674 1.00 76.50 84 ALA A C 1
ATOM 675 O O . ALA A 1 84 ? 39.836 0.630 5.630 1.00 76.50 84 ALA A O 1
ATOM 676 N N . LEU A 1 85 ? 39.071 0.744 3.522 1.00 76.69 85 LEU A N 1
ATOM 677 C CA . LEU A 1 85 ? 39.468 2.137 3.296 1.00 76.69 85 LEU A CA 1
ATOM 678 C C . LEU A 1 85 ? 38.724 3.100 4.226 1.00 76.69 85 LEU A C 1
ATOM 680 O O . LEU A 1 85 ? 39.353 3.964 4.832 1.00 76.69 85 LEU A O 1
ATOM 684 N N . ALA A 1 86 ? 37.412 2.912 4.389 1.00 76.12 86 ALA A N 1
ATOM 685 C CA . ALA A 1 86 ? 36.611 3.698 5.321 1.00 76.12 86 ALA A CA 1
ATOM 686 C C . ALA A 1 86 ? 37.121 3.549 6.766 1.00 76.12 86 ALA A C 1
ATOM 688 O O . ALA A 1 86 ? 37.324 4.549 7.452 1.00 76.12 86 ALA A O 1
ATOM 689 N N . ALA A 1 87 ? 37.422 2.322 7.205 1.00 78.56 87 ALA A N 1
ATOM 690 C CA . ALA A 1 87 ? 37.989 2.078 8.529 1.00 78.56 87 ALA A CA 1
ATOM 691 C C . ALA A 1 87 ? 39.362 2.754 8.706 1.00 78.56 87 ALA A C 1
ATOM 693 O O . ALA A 1 87 ? 39.588 3.428 9.710 1.00 78.56 87 ALA A O 1
ATOM 694 N N . CYS A 1 88 ? 40.263 2.655 7.723 1.00 80.25 88 CYS A N 1
ATOM 695 C CA . CYS A 1 88 ? 41.563 3.328 7.776 1.00 80.25 88 CYS A CA 1
ATOM 696 C C . CYS A 1 88 ? 41.430 4.854 7.845 1.00 80.25 88 CYS A C 1
ATOM 698 O O . CYS A 1 88 ? 42.144 5.483 8.622 1.00 80.25 88 CYS A O 1
ATOM 700 N N . LEU A 1 89 ? 40.501 5.447 7.091 1.00 77.88 89 LEU A N 1
ATOM 701 C CA . LEU A 1 89 ? 40.244 6.887 7.139 1.00 77.88 89 LEU A CA 1
ATOM 702 C C . LEU A 1 89 ? 39.726 7.325 8.513 1.00 77.88 89 LEU A C 1
ATOM 704 O O . LEU A 1 89 ? 40.236 8.300 9.057 1.00 77.88 89 LEU A O 1
ATOM 708 N N . THR A 1 90 ? 38.802 6.579 9.129 1.00 74.88 90 THR A N 1
ATOM 709 C CA . THR A 1 90 ? 38.348 6.889 10.501 1.00 74.88 90 THR A CA 1
ATOM 710 C C . THR A 1 90 ? 39.479 6.791 11.527 1.00 74.88 90 THR A C 1
ATOM 712 O O . THR A 1 90 ? 39.588 7.628 12.420 1.00 74.88 90 THR A O 1
ATOM 715 N N . LEU A 1 91 ? 40.379 5.816 11.376 1.00 74.19 91 LEU A N 1
ATOM 716 C CA . LEU A 1 91 ? 41.544 5.669 12.249 1.00 74.19 91 LEU A CA 1
ATOM 717 C C . LEU A 1 91 ? 42.524 6.845 12.083 1.00 74.19 91 LEU A C 1
ATOM 719 O O . LEU A 1 91 ? 43.059 7.358 13.061 1.00 74.19 91 LEU A O 1
ATOM 723 N N . ILE A 1 92 ? 42.723 7.325 10.855 1.00 77.38 92 ILE A N 1
ATOM 724 C CA . ILE A 1 92 ? 43.558 8.504 10.583 1.00 77.38 92 ILE A CA 1
ATOM 725 C C . ILE A 1 92 ? 42.936 9.775 11.181 1.00 77.38 92 ILE A C 1
ATOM 727 O O . ILE A 1 92 ? 43.637 10.525 11.848 1.00 77.38 92 ILE A O 1
ATOM 731 N N . VAL A 1 93 ? 41.629 9.998 11.016 1.00 72.44 93 VAL A N 1
ATOM 732 C CA . VAL A 1 93 ? 40.941 11.162 11.606 1.00 72.44 93 VAL A CA 1
ATOM 733 C C . VAL A 1 93 ? 41.046 11.141 13.134 1.00 72.44 93 VAL A C 1
ATOM 735 O O . VAL A 1 93 ? 41.543 12.091 13.729 1.00 72.44 93 VAL A O 1
ATOM 738 N N . THR A 1 94 ? 40.707 10.014 13.767 1.00 69.12 94 THR A N 1
ATOM 739 C CA . THR A 1 94 ? 40.787 9.882 15.234 1.00 69.12 94 THR A CA 1
ATOM 740 C C . THR A 1 94 ? 42.212 10.036 15.776 1.00 69.12 94 THR A C 1
ATOM 742 O O . THR A 1 94 ? 42.398 10.594 16.854 1.00 69.12 94 THR A O 1
ATOM 745 N N . THR A 1 95 ? 43.240 9.586 15.051 1.00 68.12 95 THR A N 1
ATOM 746 C CA . THR A 1 95 ? 44.640 9.758 15.485 1.00 68.12 95 THR A CA 1
ATOM 747 C C . THR A 1 95 ? 45.162 11.181 15.303 1.00 68.12 95 THR A C 1
ATOM 749 O O . THR A 1 95 ? 46.011 11.611 16.085 1.00 68.12 95 THR A O 1
ATOM 752 N N . ILE A 1 96 ? 44.656 11.924 14.316 1.00 64.94 96 ILE A N 1
ATOM 753 C CA . ILE A 1 96 ? 44.954 13.352 14.154 1.00 64.94 96 ILE A CA 1
ATOM 754 C C . ILE A 1 96 ? 44.283 14.158 15.276 1.00 64.94 96 ILE A C 1
ATOM 756 O O . ILE A 1 96 ? 44.944 15.004 15.882 1.00 64.94 96 ILE A O 1
ATOM 760 N N . ASP A 1 97 ? 43.033 13.840 15.623 1.00 59.12 97 ASP A N 1
ATOM 761 C CA . ASP A 1 97 ? 42.307 14.503 16.716 1.00 59.12 97 ASP A CA 1
ATOM 762 C C . ASP A 1 97 ? 42.975 14.270 18.082 1.00 59.12 97 ASP A C 1
ATOM 764 O O . ASP A 1 97 ? 43.122 15.202 18.870 1.00 59.12 97 ASP A O 1
ATOM 768 N N . PHE A 1 98 ? 43.486 13.061 18.346 1.00 54.56 98 PHE A N 1
ATOM 769 C CA . PHE A 1 98 ? 44.171 12.740 19.607 1.00 54.56 98 PHE A CA 1
ATOM 770 C C . PHE A 1 98 ? 45.524 13.441 19.802 1.00 54.56 98 PHE A C 1
ATOM 772 O O . PHE A 1 98 ? 46.016 13.506 20.926 1.00 54.56 98 PHE A O 1
ATOM 779 N N . ARG A 1 99 ? 46.160 13.957 18.740 1.00 47.78 99 ARG A N 1
ATOM 780 C CA . ARG A 1 99 ? 47.443 14.674 18.863 1.00 47.78 99 ARG A CA 1
ATOM 781 C C . ARG A 1 99 ? 47.263 16.161 19.193 1.00 47.78 99 ARG A C 1
ATOM 783 O O . ARG A 1 99 ? 48.251 16.836 19.480 1.00 47.78 99 ARG A O 1
ATOM 790 N N . SER A 1 100 ? 46.030 16.661 19.189 1.00 45.22 100 SER A N 1
ATOM 791 C CA . SER A 1 100 ? 45.703 18.052 19.508 1.00 45.22 100 SER A CA 1
ATOM 792 C C . SER A 1 100 ? 45.314 18.219 20.979 1.00 45.22 100 SER A C 1
ATOM 794 O O . SER A 1 100 ? 44.224 18.685 21.297 1.00 45.22 100 SER A O 1
ATOM 796 N N . ASP A 1 101 ? 46.223 17.897 21.901 1.00 48.69 101 ASP A N 1
ATOM 797 C CA . ASP A 1 101 ? 46.107 18.366 23.287 1.00 48.69 101 ASP A CA 1
ATOM 798 C C . ASP A 1 101 ? 46.459 19.862 23.346 1.00 48.69 101 ASP A C 1
ATOM 800 O O . ASP A 1 101 ? 47.588 20.256 23.636 1.00 48.69 101 ASP A O 1
ATOM 804 N N . SER A 1 102 ? 45.484 20.716 23.016 1.00 44.53 102 SER A N 1
ATOM 805 C CA . SER A 1 102 ? 45.373 22.080 23.563 1.00 44.53 102 SER A CA 1
ATOM 806 C C . SER A 1 102 ? 44.003 22.723 23.295 1.00 44.53 102 SER A C 1
ATOM 808 O O . SER A 1 102 ? 43.901 23.701 22.562 1.00 44.53 102 SER A O 1
ATOM 810 N N . SER A 1 103 ? 42.937 22.213 23.922 1.00 39.06 103 SER A N 1
ATOM 811 C CA . SER A 1 103 ? 41.858 23.025 24.538 1.00 39.06 103 SER A CA 1
ATOM 812 C C . SER A 1 103 ? 40.635 22.173 24.884 1.00 39.06 103 SER A C 1
ATOM 814 O O . SER A 1 103 ? 40.200 21.378 24.054 1.00 39.06 103 SER A O 1
ATOM 816 N N . PRO A 1 104 ? 39.991 22.382 26.047 1.00 53.72 104 PRO A N 1
ATOM 817 C CA . PRO A 1 104 ? 38.659 21.857 26.279 1.00 53.72 104 PRO A CA 1
ATOM 818 C C . PRO A 1 104 ? 37.669 22.808 25.599 1.00 53.72 104 PRO A C 1
ATOM 820 O O . PRO A 1 104 ? 37.372 23.876 26.129 1.00 53.72 104 PRO A O 1
ATOM 823 N N . SER A 1 105 ? 37.173 22.470 24.411 1.00 37.16 105 SER A N 1
ATOM 824 C CA . SER A 1 105 ? 36.094 23.254 23.812 1.00 37.16 105 SER A CA 1
ATOM 825 C C . SER A 1 105 ? 35.155 22.404 22.971 1.00 37.16 105 SER A C 1
ATOM 827 O O . SER A 1 105 ? 35.542 21.814 21.971 1.00 37.16 105 SER A O 1
ATOM 829 N N . SER A 1 106 ? 33.901 22.422 23.417 1.00 37.91 106 SER A N 1
ATOM 830 C CA . SER A 1 106 ? 32.680 22.189 22.655 1.00 37.91 106 SER A CA 1
ATOM 831 C C . SER A 1 106 ? 32.481 20.809 22.027 1.00 37.91 106 SER A C 1
ATOM 833 O O . SER A 1 106 ? 32.778 20.550 20.868 1.00 37.91 106 SER A O 1
ATOM 835 N N . VAL A 1 107 ? 31.829 19.952 22.813 1.00 42.97 107 VAL A N 1
ATOM 836 C CA . VAL A 1 107 ? 30.552 19.308 22.459 1.00 42.97 107 VAL A CA 1
ATOM 837 C C . VAL A 1 107 ? 30.100 19.537 21.004 1.00 42.97 107 VAL A C 1
ATOM 839 O O . VAL A 1 107 ? 29.808 20.663 20.611 1.00 42.97 107 VAL A O 1
ATOM 842 N N . ALA A 1 108 ? 29.994 18.431 20.263 1.00 47.38 108 ALA A N 1
ATOM 843 C CA . ALA A 1 108 ? 29.017 18.172 19.203 1.00 47.38 108 ALA A CA 1
ATOM 844 C C . ALA A 1 108 ? 28.562 19.386 18.367 1.00 47.38 108 ALA A C 1
ATOM 846 O O . ALA A 1 108 ? 27.506 19.961 18.612 1.00 47.38 108 ALA A O 1
ATOM 847 N N . ALA A 1 109 ? 29.311 19.712 17.316 1.00 49.03 109 ALA A N 1
ATOM 848 C CA . ALA A 1 109 ? 28.877 20.659 16.291 1.00 49.03 109 ALA A CA 1
ATOM 849 C C . ALA A 1 109 ? 29.350 20.215 14.896 1.00 49.03 109 ALA A C 1
ATOM 851 O O . ALA A 1 109 ? 30.071 20.933 14.218 1.00 49.03 109 ALA A O 1
ATOM 852 N N . VAL A 1 110 ? 28.986 18.999 14.471 1.00 46.47 110 VAL A N 1
ATOM 853 C CA . VAL A 1 110 ? 29.163 18.552 13.065 1.00 46.47 110 VAL A CA 1
ATOM 854 C C . VAL A 1 110 ? 27.857 17.991 12.474 1.00 46.47 110 VAL A C 1
ATOM 856 O O . VAL A 1 110 ? 27.822 17.547 11.340 1.00 46.47 110 VAL A O 1
ATOM 859 N N . ALA A 1 111 ? 26.734 18.069 13.196 1.00 47.81 111 ALA A N 1
ATOM 860 C CA . ALA A 1 111 ? 25.434 17.572 12.724 1.00 47.81 111 ALA A CA 1
ATOM 861 C C . ALA A 1 111 ? 24.326 18.643 12.738 1.00 47.81 111 ALA A C 1
ATOM 863 O O . ALA A 1 111 ? 23.160 18.312 12.923 1.00 47.81 111 ALA A O 1
ATOM 864 N N . VAL A 1 112 ? 24.689 19.924 12.593 1.00 46.72 112 VAL A N 1
ATOM 865 C CA . VAL A 1 112 ? 23.716 21.033 12.483 1.00 46.72 112 VAL A CA 1
ATOM 866 C C . VAL A 1 112 ? 23.853 21.786 11.152 1.00 46.72 112 VAL A C 1
ATOM 868 O O . VAL A 1 112 ? 22.844 22.164 10.578 1.00 46.72 112 VAL A O 1
ATOM 871 N N . GLY A 1 113 ? 25.062 21.905 10.587 1.00 45.66 113 GLY A N 1
ATOM 872 C CA . GLY A 1 113 ? 25.268 22.662 9.341 1.00 45.66 113 GLY A CA 1
ATOM 873 C C . GLY A 1 113 ? 24.586 22.067 8.101 1.00 45.66 113 GLY A C 1
ATOM 874 O O . GLY A 1 113 ? 23.979 22.799 7.333 1.00 45.66 113 GLY A O 1
ATOM 875 N N . GLU A 1 114 ? 24.625 20.743 7.924 1.00 48.25 114 GLU A N 1
ATOM 876 C CA . GLU A 1 114 ? 24.089 20.094 6.711 1.00 48.25 114 GLU A CA 1
ATOM 877 C C . GLU A 1 114 ? 22.549 19.994 6.716 1.00 48.25 114 GLU A C 1
ATOM 879 O O . GLU A 1 114 ? 21.922 19.904 5.664 1.00 48.25 114 GLU A O 1
ATOM 884 N N . VAL A 1 115 ? 21.925 20.048 7.902 1.00 51.47 115 VAL A N 1
ATOM 885 C CA . VAL A 1 115 ? 20.459 20.069 8.050 1.00 51.47 115 VAL A CA 1
ATOM 886 C C . VAL A 1 115 ? 19.911 21.467 7.780 1.00 51.47 115 VAL A C 1
ATOM 888 O O . VAL A 1 115 ? 18.884 21.582 7.118 1.00 51.47 115 VAL A O 1
ATOM 891 N N . ASP A 1 116 ? 20.600 22.518 8.235 1.00 53.84 116 ASP A N 1
ATOM 892 C CA . ASP A 1 116 ? 20.193 23.898 7.958 1.00 53.84 116 ASP A CA 1
ATOM 893 C C . ASP A 1 116 ? 20.319 24.239 6.468 1.00 53.84 116 ASP A C 1
ATOM 895 O O . ASP A 1 116 ? 19.431 24.881 5.920 1.00 53.84 116 ASP A O 1
ATOM 899 N N . GLU A 1 117 ? 21.356 23.758 5.777 1.00 56.38 117 GLU A N 1
ATOM 900 C CA . GLU A 1 117 ? 21.541 24.023 4.342 1.00 56.38 117 GLU A CA 1
ATOM 901 C C . GLU A 1 117 ? 20.462 23.333 3.482 1.00 56.38 117 GLU A C 1
ATOM 903 O O . GLU A 1 117 ? 19.910 23.942 2.566 1.00 56.38 117 GLU A O 1
ATOM 908 N N . TRP A 1 118 ? 20.058 22.108 3.846 1.00 57.50 118 TRP A N 1
ATOM 909 C CA . TRP A 1 118 ? 18.906 21.428 3.235 1.00 57.50 118 TRP A CA 1
ATOM 910 C C . TRP A 1 118 ? 17.575 22.114 3.548 1.00 57.50 118 TRP A C 1
ATOM 912 O O . TRP A 1 118 ? 16.695 22.173 2.691 1.00 57.50 118 TRP A O 1
ATOM 922 N N . ASN A 1 119 ? 17.419 22.616 4.773 1.00 63.38 119 ASN A N 1
ATOM 923 C CA . ASN A 1 119 ? 16.204 23.296 5.197 1.00 63.38 119 ASN A CA 1
ATOM 924 C C . ASN A 1 119 ? 16.048 24.648 4.484 1.00 63.38 119 ASN A C 1
ATOM 926 O O . ASN A 1 119 ? 14.952 24.985 4.058 1.00 63.38 119 ASN A O 1
ATOM 930 N N . VAL A 1 120 ? 17.143 25.386 4.276 1.00 68.94 120 VAL A N 1
ATOM 931 C CA . VAL A 1 120 ? 17.137 26.656 3.532 1.00 68.94 120 VAL A CA 1
ATOM 932 C C . VAL A 1 120 ? 16.816 26.434 2.052 1.00 68.94 120 VAL A C 1
ATOM 934 O O . VAL A 1 120 ? 15.967 27.140 1.517 1.00 68.94 120 VAL A O 1
ATOM 937 N N . GLN A 1 121 ? 17.421 25.428 1.411 1.00 66.12 121 GLN A N 1
ATOM 938 C CA . GLN A 1 121 ? 17.132 25.090 0.013 1.00 66.12 121 GLN A CA 1
ATOM 939 C C . GLN A 1 121 ? 15.670 24.643 -0.177 1.00 66.12 121 GLN A C 1
ATOM 941 O O . GLN A 1 121 ? 15.015 25.036 -1.136 1.00 66.12 121 GLN A O 1
ATOM 946 N N . PHE A 1 122 ? 15.134 23.847 0.753 1.00 71.31 122 PHE A N 1
ATOM 947 C CA . PHE A 1 122 ? 13.748 23.382 0.688 1.00 71.31 122 PHE A CA 1
ATOM 948 C C . PHE A 1 122 ? 12.733 24.511 0.906 1.00 71.31 122 PHE A C 1
ATOM 950 O O . PHE A 1 122 ? 11.714 24.545 0.224 1.00 71.31 122 PHE A O 1
ATOM 957 N N . GLU A 1 123 ? 12.997 25.434 1.834 1.00 77.75 123 GLU A N 1
ATOM 958 C CA . GLU A 1 123 ? 12.143 26.609 2.045 1.00 77.75 123 GLU A CA 1
ATOM 959 C C . GLU A 1 123 ? 12.171 27.546 0.826 1.00 77.75 123 GLU A C 1
ATOM 961 O O . GLU A 1 123 ? 11.126 28.054 0.424 1.00 77.75 123 GLU A O 1
ATOM 966 N N . GLU A 1 124 ? 13.326 27.718 0.173 1.00 77.62 124 GLU A N 1
ATOM 967 C CA . GLU A 1 124 ? 13.434 28.483 -1.077 1.00 77.62 124 GLU A CA 1
ATOM 968 C C . GLU A 1 124 ? 12.597 27.843 -2.199 1.00 77.62 124 GLU A C 1
ATOM 970 O O . GLU A 1 124 ? 11.726 28.506 -2.771 1.00 77.62 124 GLU A O 1
ATOM 975 N N . ASP A 1 125 ? 12.746 26.533 -2.419 1.00 73.06 125 ASP A N 1
ATOM 976 C CA . ASP A 1 125 ? 11.954 25.775 -3.398 1.00 73.06 125 ASP A CA 1
ATOM 977 C C . ASP A 1 125 ? 10.441 25.846 -3.100 1.00 73.06 125 ASP A C 1
ATOM 979 O O . ASP A 1 125 ? 9.609 25.910 -4.012 1.00 73.06 125 ASP A O 1
ATOM 983 N N . LEU A 1 126 ? 10.056 25.848 -1.819 1.00 81.19 126 LEU A N 1
ATOM 984 C CA . LEU A 1 126 ? 8.660 25.916 -1.386 1.00 81.19 126 LEU A CA 1
ATOM 985 C C . LEU A 1 126 ? 8.066 27.312 -1.624 1.00 81.19 126 LEU A C 1
ATOM 987 O O . LEU A 1 126 ? 6.928 27.413 -2.088 1.00 81.19 126 LEU A O 1
ATOM 991 N N . THR A 1 127 ? 8.842 28.377 -1.399 1.00 76.81 127 THR A N 1
ATOM 992 C CA . THR A 1 127 ? 8.425 29.748 -1.737 1.00 76.81 127 THR A CA 1
ATOM 993 C C . THR A 1 127 ? 8.294 29.976 -3.245 1.00 76.81 127 THR A C 1
ATOM 995 O O . THR A 1 127 ? 7.363 30.656 -3.680 1.00 76.81 127 THR A O 1
ATOM 998 N N . GLU A 1 128 ? 9.152 29.364 -4.069 1.00 74.44 128 GLU A N 1
ATOM 999 C CA . GLU A 1 128 ? 9.019 29.414 -5.531 1.00 74.44 128 GLU A CA 1
ATOM 1000 C C . GLU A 1 128 ? 7.739 28.697 -5.996 1.00 74.44 128 GLU A C 1
ATOM 1002 O O . GLU A 1 128 ? 6.996 29.202 -6.845 1.00 74.44 128 GLU A O 1
ATOM 1007 N N . LEU A 1 129 ? 7.423 27.553 -5.382 1.00 75.06 129 LEU A N 1
ATOM 1008 C CA . LEU A 1 129 ? 6.188 26.808 -5.630 1.00 75.06 129 LEU A CA 1
ATOM 1009 C C . LEU A 1 129 ? 4.934 27.581 -5.211 1.00 75.06 129 LEU A C 1
ATOM 1011 O O . LEU A 1 129 ? 3.946 27.573 -5.946 1.00 75.06 129 LEU A O 1
ATOM 1015 N N . GLU A 1 130 ? 4.959 28.274 -4.073 1.00 78.31 130 GLU A N 1
ATOM 1016 C CA . GLU A 1 130 ? 3.862 29.149 -3.651 1.00 78.31 130 GLU A CA 1
ATOM 1017 C C . GLU A 1 130 ? 3.663 30.307 -4.639 1.00 78.31 130 GLU A C 1
ATOM 1019 O O . GLU A 1 130 ? 2.533 30.589 -5.042 1.00 78.31 130 GLU A O 1
ATOM 1024 N N . GLY A 1 131 ? 4.755 30.908 -5.124 1.00 75.88 131 GLY A N 1
ATOM 1025 C CA . GLY A 1 131 ? 4.718 31.928 -6.173 1.00 75.88 131 GLY A CA 1
ATOM 1026 C C . GLY A 1 131 ? 4.113 31.418 -7.485 1.00 75.88 131 GLY A C 1
ATOM 1027 O O . GLY A 1 131 ? 3.275 32.094 -8.083 1.00 75.88 131 GLY A O 1
ATOM 1028 N N . LEU A 1 132 ? 4.467 30.201 -7.912 1.00 72.69 132 LEU A N 1
ATOM 1029 C CA . LEU A 1 132 ? 3.882 29.558 -9.093 1.00 72.69 132 LEU A CA 1
ATOM 1030 C C . LEU A 1 132 ? 2.390 29.257 -8.909 1.00 72.69 132 LEU A C 1
ATOM 1032 O O . LEU A 1 132 ? 1.603 29.463 -9.832 1.00 72.69 132 LEU A O 1
ATOM 1036 N N . ILE A 1 133 ? 1.981 28.802 -7.72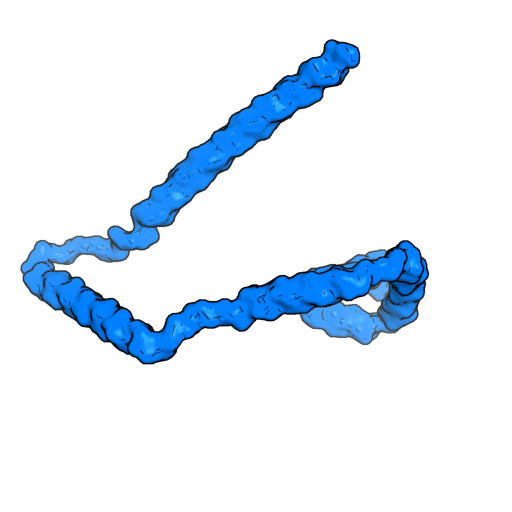5 1.00 74.88 133 ILE A N 1
ATOM 1037 C CA . ILE A 1 133 ? 0.574 28.531 -7.412 1.00 74.88 133 ILE A CA 1
ATOM 1038 C C . ILE A 1 133 ? -0.235 29.831 -7.392 1.00 74.88 133 ILE A C 1
ATOM 1040 O O . ILE A 1 133 ? -1.340 29.857 -7.936 1.00 74.88 133 ILE A O 1
ATOM 1044 N N . LEU A 1 134 ? 0.305 30.914 -6.831 1.00 72.88 134 LEU A N 1
ATOM 1045 C CA . LEU A 1 134 ? -0.330 32.233 -6.860 1.00 72.88 134 LEU A CA 1
ATOM 1046 C C . LEU A 1 134 ? -0.425 32.782 -8.289 1.00 72.88 134 LEU A C 1
ATOM 1048 O O . LEU A 1 134 ? -1.499 33.216 -8.695 1.00 72.88 134 LEU A O 1
ATOM 1052 N N . ALA A 1 135 ? 0.633 32.664 -9.094 1.00 70.88 135 ALA A N 1
ATOM 1053 C CA . ALA A 1 135 ? 0.623 33.095 -10.493 1.00 70.88 135 ALA A CA 1
ATOM 1054 C C . ALA A 1 135 ? -0.384 32.308 -11.357 1.00 70.88 135 ALA A C 1
ATOM 1056 O O . ALA A 1 135 ? -1.047 32.873 -12.231 1.00 70.88 135 ALA A O 1
ATOM 1057 N N . ILE A 1 136 ? -0.544 31.003 -11.106 1.00 69.06 136 ILE A N 1
ATOM 1058 C CA . ILE A 1 136 ? -1.565 30.171 -11.764 1.00 69.06 136 ILE A CA 1
ATOM 1059 C C . ILE A 1 136 ? -2.972 30.521 -11.255 1.00 69.06 136 ILE A C 1
ATOM 1061 O O . ILE A 1 136 ? -3.936 30.507 -12.019 1.00 69.06 136 ILE A O 1
ATOM 1065 N N . SER A 1 137 ? -3.106 30.857 -9.973 1.00 62.75 137 SER A N 1
ATOM 1066 C CA . SER A 1 137 ? -4.397 31.213 -9.379 1.00 62.75 137 SER A CA 1
ATOM 1067 C C . SER A 1 137 ? -4.913 32.557 -9.901 1.00 62.75 137 SER A C 1
ATOM 1069 O O . SER A 1 137 ? -6.091 32.638 -10.251 1.00 62.75 137 SER A O 1
ATOM 1071 N N . ASP A 1 138 ? -4.038 33.556 -10.060 1.00 58.31 138 ASP A N 1
ATOM 1072 C CA . ASP A 1 138 ? -4.375 34.853 -10.669 1.00 58.31 138 ASP A CA 1
ATOM 1073 C C . ASP A 1 138 ? -4.709 34.724 -12.163 1.00 58.31 138 ASP A C 1
ATOM 1075 O O . ASP A 1 138 ? -5.632 35.368 -12.655 1.00 58.31 138 ASP A O 1
ATOM 1079 N N . THR A 1 139 ? -4.032 33.832 -12.892 1.00 54.53 139 THR A N 1
ATOM 1080 C CA . THR A 1 139 ? -4.348 33.577 -14.311 1.00 54.53 139 THR A CA 1
ATOM 1081 C C . THR A 1 139 ? -5.605 32.725 -14.515 1.00 54.53 139 THR A C 1
ATOM 1083 O O . THR A 1 139 ? -6.206 32.775 -15.588 1.00 54.53 139 THR A O 1
ATOM 1086 N N . SER A 1 140 ? -6.064 31.984 -13.499 1.00 50.66 140 SER A N 1
ATOM 1087 C CA . SER A 1 140 ? -7.317 31.215 -13.580 1.00 50.66 140 SER A CA 1
ATOM 1088 C C . SER A 1 140 ? -8.581 32.077 -13.459 1.00 50.66 140 SER A C 1
ATOM 1090 O O . SER A 1 140 ? -9.646 31.650 -13.907 1.00 50.66 140 SER A O 1
ATOM 1092 N N . LEU A 1 141 ? -8.472 33.291 -12.905 1.00 51.81 141 LEU A N 1
ATOM 1093 C CA . LEU A 1 141 ? -9.584 34.243 -12.818 1.00 51.81 141 LEU A CA 1
ATOM 1094 C C . LEU A 1 141 ? -9.780 35.062 -14.105 1.00 51.81 141 LEU A C 1
ATOM 1096 O O . LEU A 1 141 ? -10.903 35.476 -14.367 1.00 51.81 141 LEU A O 1
ATOM 1100 N N . ASP A 1 142 ? -8.748 35.216 -14.941 1.00 49.19 142 ASP A N 1
ATOM 1101 C CA . ASP A 1 142 ? -8.814 36.011 -16.185 1.00 49.19 142 ASP A CA 1
ATOM 1102 C C . ASP A 1 142 ? -9.226 35.183 -17.427 1.00 49.19 142 ASP A C 1
ATOM 1104 O O . ASP A 1 142 ? -9.503 35.718 -18.495 1.00 49.19 142 ASP A O 1
ATOM 1108 N N . ILE A 1 143 ? -9.321 33.851 -17.305 1.00 50.69 143 ILE A N 1
ATOM 1109 C CA . ILE A 1 143 ? -9.819 32.960 -18.379 1.00 50.69 143 ILE A CA 1
ATOM 1110 C C . ILE A 1 143 ? -11.348 32.748 -18.283 1.00 50.69 143 ILE A C 1
ATOM 1112 O O . ILE A 1 143 ? -11.955 32.175 -19.186 1.00 50.69 143 ILE A O 1
ATOM 1116 N N . MET A 1 144 ? -11.999 33.244 -17.222 1.00 45.41 144 MET A N 1
ATOM 1117 C CA . MET A 1 144 ? -13.457 33.165 -17.031 1.00 45.41 144 MET A CA 1
ATOM 1118 C C . MET A 1 144 ? -14.174 34.512 -17.239 1.00 45.41 144 MET A C 1
ATOM 1120 O O . MET A 1 144 ? -15.307 34.680 -16.791 1.00 45.41 144 MET A O 1
ATOM 1124 N N . GLU A 1 145 ? -13.539 35.458 -17.936 1.00 47.91 145 GLU A N 1
ATOM 1125 C CA . GLU A 1 145 ? -14.181 36.673 -18.454 1.00 47.91 145 GLU A CA 1
ATOM 1126 C C . GLU A 1 145 ? -13.875 36.863 -19.955 1.00 47.91 145 GLU A C 1
ATOM 1128 O O . GLU A 1 145 ? -13.357 37.885 -20.395 1.00 47.91 145 GLU A O 1
ATOM 1133 N N . MET A 1 146 ? -14.208 35.851 -20.763 1.00 38.88 146 MET A N 1
ATOM 1134 C CA . MET A 1 146 ? -14.558 36.014 -22.184 1.00 38.88 146 MET A CA 1
ATOM 1135 C C . MET A 1 146 ? -15.698 35.077 -22.572 1.00 38.88 146 MET A C 1
ATOM 1137 O O . MET A 1 146 ? -15.623 33.875 -22.231 1.00 38.88 146 MET A O 1
#

Radius of gyration: 29.65 Å; chains: 1; bounding box: 72×48×49 Å

pLDDT: mean 71.66, std 15.24, range [37.16, 92.19]

Foldseek 3Di:
DDPVVLVVQVVCVVVVNHDPVVVVVSVPDPPSVVVVVVVVVVVVVVVVPPPDDDPVVVVVVVVVVVVVPPDPPPDPVVVVVVVVVVVVVVVVVVVVVVVPPDDPDDDDDPPPVVVVVVVVVVVVVVVVVVVVVVVVVVVVVVVPPD

Sequence (146 aa):
MNAKKLEKWILLEQTGELSPRRQKILNQCPGVQERRDELKTLFDAVSLSAGEPSPWAATRIHARVQRGHRPVLLSARAWRPILALAACLTLIVTTIDFRSDSSPSSVAAVAVGEVDEWNVQFEEDLTELEGLILAISDTSLDIMEM

Secondary structure (DSSP, 8-state):
--HHHHHHHHHHHHTT---HHHHHHHHTSTTHHHHHHHHHHHHHHHHTTSPPPPHHHHHHHHHHHHHHT------HHHHHHHHHHHHHHHHHHHHHHHT--S----S--SSSHHHHHHHHHHHHHHHHHHHHHHHHHHHHHSSS--

Organism: NCBI:txid2697043